Protein 2W9Y (pdb70)

Secondary structure (DSSP, 8-state):
--S-GGGS---GGG--HHHHHHHHH--TTTHHHHHHHHTT---TTHHHHHHHH-HHHHHHHHHHHHHHHHTTTT--HHHHHHHHHHHHHHHHHHHHHHHT----THHHHHHHHHHHTS-HHHHHHHHHH-TT---

GO terms:
  GO:0070538 oleic acid binding (F, IDA)
  GO:0005737 cytoplasm (C, IDA)

Radius of gyration: 15.1 Å; Cα contacts (8 Å, |Δi|>4): 124; chains: 1; bounding box: 35×27×38 Å

CATH classification: 1.20.120.1100

InterPro domains:
  IPR008632 Nematode fatty acid retinoid binding [PF05823] (11-136)
  IPR008632 Nematode fatty acid retinoid binding [PTHR31418] (4-134)

Foldseek 3Di:
DQQPPVVDPVLVQLDAPLLVVLSVVQDNVRLVLLQVQLVVDLVPPVLVSSCVVPVVNSVSVVVSVVLLVQLQPPADPVLNVLSVLSVVLNVSVSSCSSNVHDRDCVSVVVSVVVLVPDDPVSVVSNCVSRVPHDD

Organism: Caenorhabditis elegans (NCBI:txid6239)

Nearest PDB structures (foldseek):
  2w9y-assembly1_A  TM=1.007E+00  e=1.346E-18  Caenorhabditis elegans
  4xcp-assembly1_A  TM=8.569E-01  e=9.573E-05  Necator americanus
  4uet-assembly1_A  TM=8.292E-01  e=5.075E-04  Necator americanus

Structure (mmCIF, N/CA/C/O backbone):
data_2W9Y
#
_entry.id   2W9Y
#
_cell.length_a   33.850
_cell.length_b   41.600
_cell.length_c   101.740
_cell.angle_alpha   90.00
_cell.angle_beta   90.00
_cell.angle_gamma   90.00
#
_symmetry.space_group_name_H-M   'P 21 21 21'
#
loop_
_entity.id
_entity.type
_entity.pdbx_description
1 polymer 'FATTY ACID/RETINOL BINDING PROTEIN PROTEIN 7, ISOFORM A, CONFIRMED BY TRANSCRIPT EVIDENCE'
2 non-polymer 'SULFATE ION'
3 water water
#
loop_
_atom_site.group_PDB
_atom_site.id
_atom_site.type_symbol
_atom_site.label_atom_id
_atom_site.label_alt_id
_atom_site.label_comp_id
_atom_site.label_asym_id
_atom_site.label_entity_id
_atom_site.label_seq_id
_atom_site.pdbx_PDB_ins_code
_atom_site.Cartn_x
_atom_site.Cartn_y
_atom_site.Cartn_z
_atom_site.occupancy
_atom_site.B_iso_or_equiv
_atom_site.auth_seq_id
_atom_site.auth_comp_id
_atom_site.auth_asym_id
_atom_site.auth_atom_id
_atom_site.pdbx_PDB_model_num
ATOM 1 N N . GLY A 1 1 ? 14.712 10.321 15.503 1.00 25.19 -1 GLY A N 1
ATOM 2 C CA . GLY A 1 1 ? 15.047 9.795 14.137 1.00 23.26 -1 GLY A CA 1
ATOM 3 C C . GLY A 1 1 ? 15.342 10.973 13.204 1.00 22.78 -1 GLY A C 1
ATOM 4 O O . GLY A 1 1 ? 15.968 11.963 13.646 1.00 22.77 -1 GLY A O 1
ATOM 5 N N . ALA A 1 2 ? 14.922 10.886 11.936 1.00 20.74 0 ALA A N 1
ATOM 6 C CA . ALA A 1 2 ? 15.287 11.950 10.999 1.00 20.03 0 ALA A CA 1
ATOM 7 C C . ALA A 1 2 ? 14.813 13.354 11.450 1.00 19.37 0 ALA A C 1
ATOM 8 O O . ALA A 1 2 ? 15.539 14.372 11.267 1.00 17.41 0 ALA A O 1
ATOM 10 N N . MET A 1 3 ? 13.586 13.439 11.983 1.00 19.36 1 MET A N 1
ATOM 11 C CA . MET A 1 3 ? 13.038 14.757 12.295 1.00 19.62 1 MET A CA 1
ATOM 12 C C . MET A 1 3 ? 13.560 15.537 13.506 1.00 20.87 1 MET A C 1
ATOM 13 O O . MET A 1 3 ? 13.553 16.774 13.488 1.00 23.71 1 MET A O 1
ATOM 18 N N . SER A 1 4 ? 13.999 14.861 14.555 1.00 20.96 2 SER A N 1
ATOM 19 C CA . SER A 1 4 ? 14.470 15.537 15.777 1.00 18.83 2 SER A CA 1
ATOM 20 C C . SER A 1 4 ? 13.327 16.305 16.512 1.00 17.02 2 SER A C 1
ATOM 21 O O . SER A 1 4 ? 13.571 17.359 17.098 1.00 14.73 2 SER A O 1
ATOM 24 N N . VAL A 1 5 ? 12.117 15.771 16.528 1.00 15.76 3 VAL A N 1
ATOM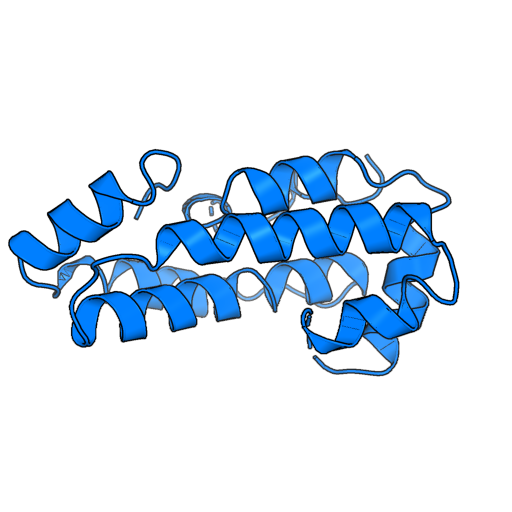 25 C CA . VAL A 1 5 ? 11.013 16.385 17.355 1.00 15.44 3 VAL A CA 1
ATOM 26 C C . VAL A 1 5 ? 11.363 16.594 18.825 1.00 14.57 3 VAL A C 1
ATOM 27 O O . VAL A 1 5 ? 10.936 17.556 19.459 1.00 14.65 3 VAL A O 1
ATOM 31 N N . ALA A 1 6 ? 12.151 15.695 19.383 1.00 13.94 4 ALA A N 1
ATOM 32 C CA . ALA A 1 6 ? 12.491 15.791 20.783 1.00 12.92 4 ALA A CA 1
ATOM 33 C C . ALA A 1 6 ? 13.342 17.006 21.110 1.00 12.56 4 ALA A C 1
ATOM 34 O O . ALA A 1 6 ? 13.404 17.433 22.279 1.00 12.92 4 ALA A O 1
ATOM 36 N N . SER A 1 7 ? 13.986 17.576 20.098 1.00 11.70 5 SER A N 1
ATOM 37 C CA . SER A 1 7 ? 14.852 18.736 20.303 1.00 12.14 5 SER A CA 1
ATOM 38 C C . SER A 1 7 ? 14.048 20.057 20.476 1.00 11.68 5 SER A C 1
ATOM 39 O O . SER A 1 7 ? 14.641 21.106 20.843 1.00 10.92 5 SER A O 1
ATOM 42 N N . LEU A 1 8 ? 12.739 20.004 20.205 1.00 10.05 6 LEU A N 1
ATOM 43 C CA . LEU A 1 8 ? 11.871 21.183 20.301 1.00 10.82 6 LEU A CA 1
ATOM 44 C C . LEU A 1 8 ? 11.736 21.618 21.771 1.00 11.49 6 LEU A C 1
ATOM 45 O O . LEU A 1 8 ? 11.844 20.802 22.667 1.00 10.58 6 LEU A O 1
ATOM 50 N N . PRO A 1 9 ? 11.512 22.923 22.029 1.00 11.66 7 PRO A N 1
ATOM 51 C CA . PRO A 1 9 ? 11.286 23.378 23.421 1.00 13.01 7 PRO A CA 1
ATOM 52 C C . PRO A 1 9 ? 10.010 22.725 23.994 1.00 12.46 7 PRO A C 1
ATOM 53 O O . PRO A 1 9 ? 9.068 22.446 23.253 1.00 11.24 7 PRO A O 1
ATOM 57 N N . GLU A 1 10 ? 9.978 22.517 25.303 1.00 12.26 8 GLU A N 1
ATOM 58 C CA . GLU A 1 10 ? 8.886 21.823 25.899 1.00 14.46 8 GLU A CA 1
ATOM 59 C C . GLU A 1 10 ? 7.596 22.566 25.670 1.00 13.05 8 GLU A C 1
ATOM 60 O O . GLU A 1 10 ? 6.557 21.927 25.362 1.00 13.21 8 GLU A O 1
ATOM 80 N N . VAL A 1 12 ? 6.572 24.297 23.318 1.00 10.16 10 VAL A N 1
ATOM 81 C CA . VAL A 1 12 ? 6.143 24.057 21.930 1.00 10.28 10 VAL A CA 1
ATOM 82 C C . VAL A 1 12 ? 5.531 22.676 21.775 1.00 9.46 10 VAL A C 1
ATOM 83 O O . VAL A 1 12 ? 4.430 22.559 21.228 1.00 9.70 10 VAL A O 1
ATOM 87 N N . LYS A 1 13 ? 6.229 21.664 22.281 1.00 9.61 11 LYS A N 1
ATOM 88 C CA . LYS A 1 13 ? 5.731 20.306 22.228 1.00 10.99 11 LYS A CA 1
ATOM 89 C C . LYS A 1 13 ? 4.351 20.137 22.841 1.00 11.55 11 LYS A C 1
ATOM 90 O O . LYS A 1 13 ? 3.541 19.371 22.297 1.00 10.49 11 LYS A O 1
ATOM 96 N N . ASN A 1 14 ? 4.098 20.811 23.979 1.00 12.38 12 ASN A N 1
ATOM 97 C CA . ASN A 1 14 ? 2.813 20.840 24.633 1.00 11.85 12 ASN A CA 1
ATOM 98 C C . ASN A 1 14 ? 1.605 21.031 23.730 1.00 10.52 12 ASN A C 1
ATOM 99 O O . ASN A 1 14 ? 0.558 20.382 23.974 1.00 10.37 12 ASN A O 1
ATOM 104 N N . PHE A 1 15 ? 1.723 21.888 22.694 1.00 10.07 13 PHE A N 1
ATOM 105 C CA . PHE A 1 15 ? 0.611 22.235 21.810 1.00 9.46 13 PHE A CA 1
ATOM 106 C C . PHE A 1 15 ? 0.431 21.307 20.572 1.00 8.64 13 PHE A C 1
ATOM 107 O O . PHE A 1 15 ? -0.525 21.466 19.828 1.00 9.32 13 PHE A O 1
ATOM 115 N N . PHE A 1 16 ? 1.364 20.388 20.327 1.00 8.60 14 PHE A N 1
ATOM 116 C CA . PHE A 1 16 ? 1.324 19.578 19.100 1.00 8.17 14 PHE A CA 1
ATOM 117 C C . PHE A 1 16 ? 0.149 18.559 19.151 1.00 8.33 14 PHE A C 1
ATOM 118 O O . PHE A 1 16 ? 0.074 17.801 20.097 1.00 9.34 14 PHE A O 1
ATOM 126 N N . PRO A 1 17 ? -0.753 18.580 18.161 1.00 7.53 15 PRO A N 1
ATOM 127 C CA . PRO A 1 17 ? -1.699 17.421 18.085 1.00 7.76 15 PRO A CA 1
ATOM 128 C C . PRO A 1 17 ? -0.965 16.113 17.851 1.00 8.27 15 PRO A C 1
ATOM 129 O O . PRO A 1 17 ? 0.128 16.099 17.284 1.00 9.16 15 PRO A O 1
ATOM 133 N N . THR A 1 18 ? -1.560 15.022 18.318 1.00 8.45 16 THR A N 1
ATOM 134 C CA . THR A 1 18 ? -1.007 13.663 18.184 1.00 9.35 16 THR A CA 1
ATOM 135 C C . THR A 1 18 ? -0.659 13.335 16.746 1.00 10.20 16 THR A C 1
ATOM 136 O O . THR A 1 18 ? 0.473 12.784 16.462 1.00 10.42 16 THR A O 1
ATOM 140 N N . GLU A 1 19 ? -1.561 13.731 15.840 1.00 9.52 17 GLU A N 1
ATOM 141 C CA . GLU A 1 19 ? -1.348 13.382 14.459 1.00 10.42 17 GLU A CA 1
ATOM 142 C C . GLU A 1 19 ? -0.081 14.054 13.862 1.00 10.36 17 GLU A C 1
ATOM 143 O O . GLU A 1 19 ? 0.634 13.402 13.093 1.00 8.43 17 GLU A O 1
ATOM 149 N N . GLN A 1 20 ? 0.221 15.302 14.232 1.00 9.00 18 GLN A N 1
ATOM 150 C CA . GLN A 1 20 ? 1.481 15.926 13.781 1.00 9.87 18 GLN A CA 1
ATOM 151 C C . GLN A 1 20 ? 2.679 15.157 14.313 1.00 11.30 18 GLN A C 1
ATOM 152 O O . GLN A 1 20 ? 3.623 14.963 13.570 1.00 11.25 18 GLN A O 1
ATOM 158 N N . LEU A 1 21 ? 2.649 14.760 15.597 1.00 10.18 19 LEU A N 1
ATOM 159 C CA . LEU A 1 21 ? 3.793 14.078 16.198 1.00 11.55 19 LEU A CA 1
ATOM 160 C C . LEU A 1 21 ? 3.968 12.705 15.594 1.00 12.57 19 LEU A C 1
ATOM 161 O O . LEU A 1 21 ? 5.120 12.298 15.334 1.00 13.28 19 LEU A O 1
ATOM 166 N N . GLU A 1 22 ? 2.866 11.996 15.347 1.00 11.54 20 GLU A N 1
ATOM 167 C CA . GLU A 1 22 ? 2.955 10.640 14.783 1.00 11.71 20 GLU A CA 1
ATOM 168 C C . GLU A 1 22 ? 3.459 10.754 13.387 1.00 12.03 20 GLU A C 1
ATOM 169 O O . GLU A 1 22 ? 4.294 9.912 12.969 1.00 11.39 20 GLU A O 1
ATOM 175 N N . PHE A 1 23 ? 3.017 11.796 12.669 1.00 11.08 21 PHE A N 1
ATOM 176 C CA . PHE A 1 23 ? 3.544 12.000 11.297 1.00 10.72 21 PHE A CA 1
ATOM 177 C C . PHE A 1 23 ? 5.056 12.242 11.362 1.00 11.49 21 PHE A C 1
ATOM 178 O O . PHE A 1 23 ? 5.833 11.659 10.587 1.00 12.94 21 PHE A O 1
ATOM 186 N N . SER A 1 24 ? 5.495 13.108 12.258 1.00 12.15 22 SER A N 1
ATOM 187 C CA . SER A 1 24 ? 6.960 13.469 12.343 1.00 14.63 22 SER A CA 1
ATOM 188 C C . SER A 1 24 ? 7.809 12.259 12.701 1.00 16.65 22 SER A C 1
ATOM 189 O O . SER A 1 24 ? 8.878 12.081 12.144 1.00 17.02 22 SER A O 1
ATOM 192 N N . SER A 1 25 ? 7.320 11.438 13.627 1.00 17.85 23 SER A N 1
ATOM 193 C CA . SER A 1 25 ? 7.990 10.185 13.993 1.00 20.12 23 SER A CA 1
ATOM 194 C C . SER A 1 25 ? 8.138 9.210 12.847 1.00 20.37 23 SER A C 1
ATOM 195 O O . SER A 1 25 ? 9.111 8.428 12.785 1.00 22.53 23 SER A O 1
ATOM 198 N N . SER A 1 26 ? 7.173 9.241 11.951 1.00 19.02 24 SER A N 1
ATOM 199 C CA . SER A 1 26 ? 7.097 8.291 10.878 1.00 17.81 24 SER A CA 1
ATOM 200 C C . SER A 1 26 ? 8.102 8.611 9.778 1.00 17.81 24 SER A C 1
ATOM 201 O O . S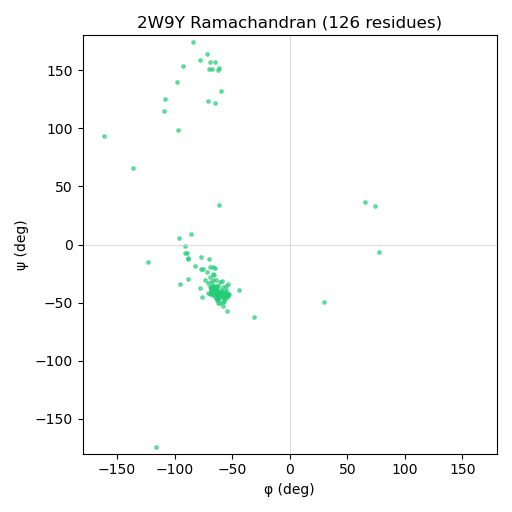ER A 1 26 ? 8.402 7.716 8.983 1.00 18.44 24 SER A O 1
ATOM 204 N N . ILE A 1 27 ? 8.593 9.861 9.686 1.00 16.55 25 ILE A N 1
ATOM 205 C CA . ILE A 1 27 ? 9.409 10.310 8.560 1.00 15.33 25 ILE A CA 1
ATOM 206 C C . ILE A 1 27 ? 10.712 9.521 8.557 1.00 15.16 25 ILE A C 1
ATOM 207 O O . ILE A 1 27 ? 11.457 9.562 9.536 1.00 14.89 25 ILE A O 1
ATOM 212 N N . THR A 1 28 ? 10.988 8.829 7.454 1.00 14.32 26 THR A N 1
ATOM 213 C CA . THR A 1 28 ? 12.227 8.054 7.293 1.00 15.39 26 THR A CA 1
ATOM 214 C C . THR A 1 28 ? 13.353 8.952 6.807 1.00 15.02 26 THR A C 1
ATOM 215 O O . THR A 1 28 ? 13.136 10.121 6.433 1.00 14.77 26 THR A O 1
ATOM 219 N N . ALA A 1 29 ? 14.569 8.403 6.736 1.00 14.56 27 ALA A N 1
ATOM 220 C CA . ALA A 1 29 ? 15.699 9.238 6.401 1.00 15.24 27 ALA A CA 1
ATOM 221 C C . ALA A 1 29 ? 15.571 9.677 4.956 1.00 14.46 27 ALA A C 1
ATOM 222 O O . ALA A 1 29 ? 16.032 10.797 4.602 1.00 15.19 27 ALA A O 1
ATOM 224 N N . ASP A 1 30 ? 14.976 8.828 4.113 1.00 12.38 28 ASP A N 1
ATOM 225 C CA . ASP A 1 30 ? 14.837 9.254 2.687 1.00 13.97 28 ASP A CA 1
ATOM 226 C C . ASP A 1 30 ? 13.624 10.181 2.441 1.00 13.31 28 ASP A C 1
ATOM 227 O O . ASP A 1 30 ? 13.603 10.924 1.436 1.00 12.68 28 ASP A O 1
ATOM 232 N N . GLU A 1 31 ? 12.670 10.176 3.380 1.00 12.38 29 GLU A N 1
ATOM 233 C CA . GLU A 1 31 ? 11.490 11.075 3.306 1.00 12.82 29 GLU A CA 1
ATOM 234 C C . GLU A 1 31 ? 11.739 12.527 3.711 1.00 13.62 29 GLU A C 1
ATOM 235 O O . GLU A 1 31 ? 11.185 13.464 3.109 1.00 11.27 29 GLU A O 1
ATOM 241 N N . LYS A 1 32 ? 12.583 12.719 4.728 1.00 14.03 30 LYS A N 1
ATOM 242 C CA . LYS A 1 32 ? 12.846 14.060 5.200 1.00 15.27 30 LYS A CA 1
ATOM 243 C C . LYS A 1 32 ? 13.324 15.005 4.076 1.00 14.22 30 LYS A C 1
ATOM 244 O O . LYS A 1 32 ? 12.857 16.127 3.979 1.00 14.60 30 LYS A O 1
ATOM 250 N N . PRO A 1 33 ? 14.257 14.547 3.214 1.00 14.02 31 PRO A N 1
ATOM 251 C CA . PRO A 1 33 ? 14.737 15.480 2.198 1.00 14.21 31 PRO A CA 1
ATOM 252 C C . PRO A 1 33 ? 13.635 15.856 1.196 1.00 13.57 31 PRO A C 1
ATOM 253 O O . PRO A 1 33 ? 13.733 16.902 0.568 1.00 12.83 31 PRO A O 1
ATOM 257 N N . VAL A 1 34 ? 12.634 14.989 1.023 1.00 13.42 32 VAL A N 1
ATOM 258 C CA . VAL A 1 34 ? 11.463 15.350 0.180 1.00 14.08 32 VAL A CA 1
ATOM 259 C C . VAL A 1 34 ? 10.750 16.538 0.827 1.00 13.20 32 VAL A C 1
ATOM 260 O O . VAL A 1 34 ? 10.463 17.533 0.172 1.00 12.68 32 VAL A O 1
ATOM 264 N N . LEU A 1 35 ? 10.512 16.487 2.134 1.00 12.85 33 LEU A N 1
ATOM 265 C CA . LEU A 1 35 ? 9.831 17.622 2.786 1.00 13.08 33 LEU A CA 1
ATOM 266 C C . LEU A 1 35 ? 10.693 18.872 2.732 1.00 13.32 33 LEU A C 1
ATOM 267 O O . LEU A 1 35 ? 10.207 19.961 2.499 1.00 14.10 33 LEU A O 1
ATOM 272 N N . HIS A 1 36 ? 11.985 18.706 2.975 1.00 13.45 34 HIS A N 1
ATOM 273 C CA . HIS A 1 36 ? 12.931 19.811 2.892 1.00 14.76 34 HIS A CA 1
ATOM 274 C C . HIS A 1 36 ? 12.838 20.481 1.540 1.00 16.08 34 HIS A C 1
ATOM 275 O O . HIS A 1 36 ? 12.648 21.689 1.469 1.00 16.25 34 HIS A O 1
ATOM 282 N N . GLU A 1 37 ? 13.026 19.730 0.457 1.00 15.81 35 GLU A N 1
ATOM 283 C CA . GLU A 1 37 ? 12.961 20.339 -0.887 1.00 17.95 35 GLU A CA 1
ATOM 284 C C . GLU A 1 37 ? 11.637 21.128 -1.114 1.00 17.19 35 GLU A C 1
ATOM 285 O O . GLU A 1 37 ? 11.612 22.256 -1.672 1.00 17.80 35 GLU A O 1
ATOM 291 N N . VAL A 1 38 ? 10.530 20.578 -0.682 1.00 17.32 36 VAL A N 1
ATOM 292 C CA . VAL A 1 38 ? 9.253 21.222 -0.985 1.00 18.58 36 VAL A CA 1
ATOM 293 C C . VAL A 1 38 ? 9.040 22.416 -0.118 1.00 19.61 36 VAL A C 1
ATOM 294 O O . VAL A 1 38 ? 8.644 23.471 -0.643 1.00 20.44 36 VAL A O 1
ATOM 298 N N . PHE A 1 39 ? 9.306 22.294 1.192 1.00 21.20 37 PHE A N 1
ATOM 299 C CA . PHE A 1 39 ? 9.014 23.383 2.154 1.00 23.74 37 PHE A CA 1
ATOM 300 C C . PHE A 1 39 ? 9.965 24.557 1.906 1.00 25.94 37 PHE A C 1
ATOM 301 O O . PHE A 1 39 ? 9.619 25.695 2.158 1.00 26.10 37 PHE A O 1
ATOM 309 N N . GLN A 1 40 ? 11.156 24.273 1.390 1.00 28.90 38 GLN A N 1
ATOM 310 C CA . GLN A 1 40 ? 12.163 25.326 1.125 1.00 32.26 38 GLN A CA 1
ATOM 311 C C . GLN A 1 40 ? 11.687 26.311 0.022 1.00 33.85 38 GLN A C 1
ATOM 312 O O . GLN A 1 40 ? 12.195 27.453 -0.094 1.00 32.91 38 GLN A O 1
ATOM 318 N N . LYS A 1 41 ? 10.724 25.862 -0.781 1.00 35.36 39 LYS A N 1
ATOM 319 C CA . LYS A 1 41 ? 10.106 26.737 -1.767 1.00 38.05 39 LYS A CA 1
ATOM 320 C C . LYS A 1 41 ? 9.190 27.778 -1.108 1.00 39.51 39 LYS A C 1
ATOM 321 O O . LYS A 1 41 ? 8.982 28.854 -1.665 1.00 39.52 39 LYS A O 1
ATOM 327 N N . HIS A 1 42 ? 8.692 27.476 0.094 1.00 41.25 40 HIS A N 1
ATOM 328 C CA . HIS A 1 42 ? 7.797 28.386 0.832 1.00 42.67 40 HIS A CA 1
ATOM 329 C C . HIS A 1 42 ? 8.340 28.907 2.137 1.00 43.29 40 HIS A C 1
ATOM 330 O O . HIS A 1 42 ? 9.502 28.695 2.489 1.00 43.23 40 HIS A O 1
ATOM 337 N N . SER A 1 43 ? 7.473 29.619 2.845 1.00 44.04 41 SER A N 1
ATOM 338 C CA . SER A 1 43 ? 7.734 30.003 4.216 1.00 44.84 41 SER A CA 1
ATOM 339 C C . SER A 1 43 ? 7.062 28.962 5.074 1.00 44.82 41 SER A C 1
ATOM 340 O O . SER A 1 43 ? 6.241 28.194 4.571 1.00 45.12 41 SER A O 1
ATOM 343 N N . CYS A 1 48 ? -0.301 23.403 5.352 1.00 46.15 46 CYS A N 1
ATOM 344 C CA . CYS A 1 48 ? -0.011 22.226 4.534 1.00 46.31 46 CYS A CA 1
ATOM 345 C C . CYS A 1 48 ? -1.043 22.031 3.449 1.00 45.29 46 CYS A C 1
ATOM 346 O O . CYS A 1 48 ? -0.818 21.281 2.499 1.00 45.79 46 CYS A O 1
ATOM 349 N N . GLY A 1 49 ? -2.167 22.711 3.585 1.00 44.27 47 GLY A N 1
ATOM 350 C CA . GLY A 1 49 ? -3.195 22.633 2.567 1.00 43.42 47 GLY A CA 1
ATOM 351 C C . GLY A 1 49 ? -2.532 22.404 1.223 1.00 42.69 47 GLY A C 1
ATOM 352 O O . GLY A 1 49 ? -2.712 21.376 0.593 1.00 42.57 47 GLY A O 1
ATOM 353 N N 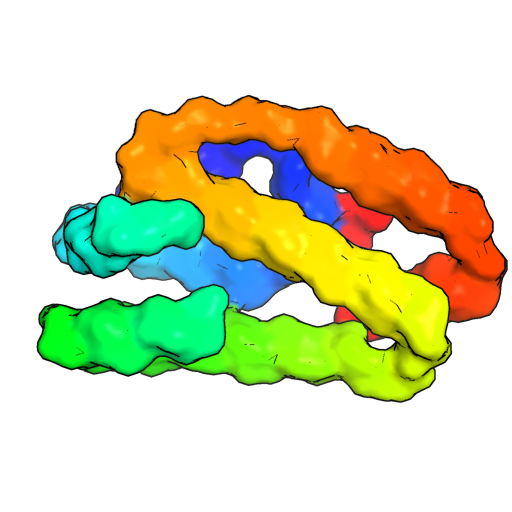. GLU A 1 50 ? -1.716 23.350 0.791 1.00 42.00 48 GLU A N 1
ATOM 354 C CA . GLU A 1 50 ? -1.146 23.282 -0.554 1.00 41.17 48 GLU A CA 1
ATOM 355 C C . GLU A 1 50 ? 0.180 22.495 -0.617 1.00 39.81 48 GLU A C 1
ATOM 356 O O . GLU A 1 50 ? 0.686 22.154 -1.698 1.00 39.97 48 GLU A O 1
ATOM 362 N N . MET A 1 51 ? 0.755 22.201 0.533 1.00 37.80 49 MET A N 1
ATOM 363 C CA . MET A 1 51 ? 1.993 21.456 0.515 1.00 35.99 49 MET A CA 1
ATOM 364 C C . MET A 1 51 ? 1.695 20.054 -0.013 1.00 33.15 49 MET A C 1
ATOM 365 O O . MET A 1 51 ? 2.539 19.425 -0.645 1.00 32.33 49 MET A O 1
ATOM 370 N N . ILE A 1 52 ? 0.476 19.576 0.241 1.00 29.92 50 ILE A N 1
ATOM 371 C CA . ILE A 1 52 ? 0.108 18.200 -0.067 1.00 27.00 50 ILE A CA 1
ATOM 372 C C . ILE A 1 52 ? 0.290 17.834 -1.544 1.00 25.61 50 ILE A C 1
ATOM 373 O O . ILE A 1 52 ? 0.855 16.805 -1.875 1.00 22.40 50 ILE A O 1
ATOM 378 N N . ASP A 1 53 ? -0.178 18.713 -2.426 1.00 24.40 51 ASP A N 1
ATOM 379 C CA . ASP A 1 53 ? -0.014 18.527 -3.849 1.00 25.21 51 ASP A CA 1
ATOM 380 C C . ASP A 1 53 ? 1.456 18.405 -4.234 1.00 24.09 51 ASP A C 1
ATOM 381 O O . ASP A 1 53 ? 1.858 17.445 -4.868 1.00 23.93 51 ASP A O 1
ATOM 386 N N . GLU A 1 54 ? 2.277 19.355 -3.829 1.00 23.52 52 GLU A N 1
ATOM 387 C CA . GLU A 1 54 ? 3.691 19.315 -4.166 1.00 23.08 52 GLU A CA 1
ATOM 388 C C . GLU A 1 54 ? 4.450 18.112 -3.571 1.00 21.38 52 GLU A C 1
ATOM 389 O O . GLU A 1 54 ? 5.273 17.457 -4.257 1.00 21.01 52 GLU A O 1
ATOM 395 N N . VAL A 1 55 ? 4.190 17.818 -2.303 1.00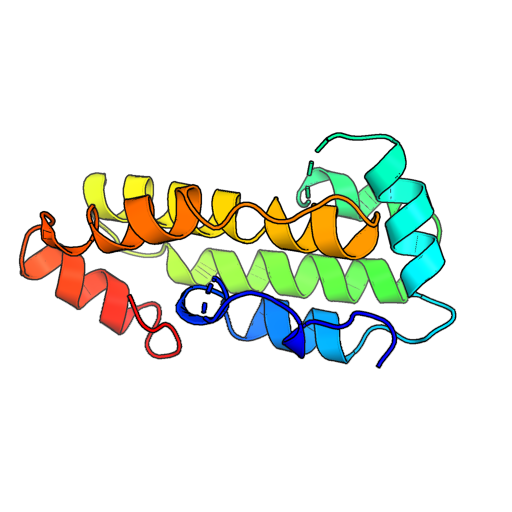 18.34 53 VAL A N 1
ATOM 396 C CA . VAL A 1 55 ? 4.811 16.662 -1.713 1.00 16.13 53 VAL A CA 1
ATOM 397 C C . VAL A 1 55 ? 4.418 15.379 -2.428 1.00 16.29 53 VAL A C 1
ATOM 398 O O . VAL A 1 55 ? 5.270 14.493 -2.651 1.00 15.46 53 VAL A O 1
ATOM 402 N N A SER A 1 56 ? 3.139 15.251 -2.794 0.50 15.92 54 SER A N 1
ATOM 403 N N B SER A 1 56 ? 3.138 15.266 -2.793 0.50 16.26 54 SER A N 1
ATOM 404 C CA A SER A 1 56 ? 2.640 13.949 -3.273 0.50 16.16 54 SER A CA 1
ATOM 405 C CA B SER A 1 56 ? 2.615 13.982 -3.270 0.50 16.85 54 SER A CA 1
ATOM 406 C C A SER A 1 56 ? 3.163 13.693 -4.688 0.50 16.71 54 SER A C 1
ATOM 407 C C B SER A 1 56 ? 3.161 13.710 -4.664 0.50 17.11 54 SER A C 1
ATOM 408 O O A SER A 1 56 ? 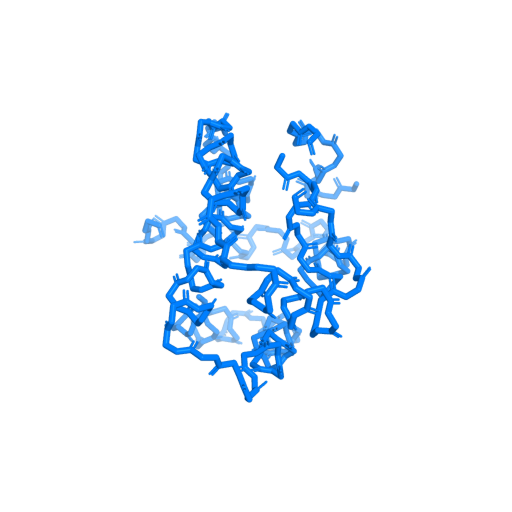3.375 12.556 -5.084 0.50 17.15 54 SER A O 1
ATOM 409 O O B SER A 1 56 ? 3.389 12.565 -5.031 0.50 17.46 54 SER A O 1
ATOM 414 N N . LYS A 1 57 ? 3.384 14.776 -5.418 1.00 17.05 55 LYS A N 1
ATOM 415 C CA A LYS A 1 57 ? 4.018 14.757 -6.743 0.50 18.74 55 LYS A CA 1
ATOM 416 C CA B LYS A 1 57 ? 3.981 14.668 -6.758 0.50 18.82 55 LYS A CA 1
ATOM 417 C C . LYS A 1 57 ? 5.369 14.036 -6.659 1.00 19.04 55 LYS A C 1
ATOM 418 O O . LYS A 1 57 ? 5.762 13.285 -7.550 1.00 19.18 55 LYS A O 1
ATOM 429 N N . LYS A 1 58 ? 6.076 14.292 -5.562 1.00 18.69 56 LYS A N 1
ATOM 430 C CA . LYS A 1 58 ? 7.397 13.729 -5.352 1.00 18.72 56 LYS A CA 1
ATOM 431 C C . LYS A 1 58 ? 7.415 12.368 -4.663 1.00 17.69 56 LYS A C 1
ATOM 432 O O . LYS A 1 58 ? 8.290 11.579 -4.941 1.00 19.06 56 LYS A O 1
ATOM 438 N N . HIS A 1 59 ? 6.424 12.097 -3.821 1.00 16.58 57 HIS A N 1
ATOM 439 C CA . HIS A 1 59 ? 6.351 10.933 -2.953 1.00 14.83 57 HIS A CA 1
ATOM 440 C C . HIS A 1 59 ? 4.872 10.743 -2.512 1.00 14.66 57 HIS A C 1
ATOM 441 O O . HIS A 1 59 ? 4.406 11.371 -1.528 1.00 13.89 57 HIS A O 1
ATOM 448 N N . PRO A 1 60 ? 4.124 9.916 -3.250 1.00 13.75 58 PRO A N 1
ATOM 449 C CA . PRO A 1 60 ? 2.686 9.774 -3.038 1.00 13.41 58 PRO A CA 1
ATOM 450 C C . PRO A 1 60 ? 2.384 9.412 -1.631 1.00 13.46 58 PRO A C 1
ATOM 451 O O . PRO A 1 60 ? 1.474 10.006 -1.035 1.00 13.20 58 PRO A O 1
ATOM 455 N N . GLU A 1 61 ? 3.120 8.443 -1.094 1.00 12.62 59 GLU A N 1
ATOM 456 C CA . GLU A 1 61 ? 2.798 7.916 0.229 1.00 14.65 59 GLU A CA 1
ATOM 457 C C . GLU A 1 61 ? 3.043 8.906 1.323 1.00 14.10 59 GLU A C 1
ATOM 458 O O . GLU A 1 61 ? 2.278 8.979 2.277 1.00 14.19 59 GLU A O 1
ATOM 464 N N . LEU A 1 62 ? 4.139 9.656 1.207 1.00 12.97 60 LEU A N 1
ATOM 465 C CA . LEU A 1 62 ? 4.360 10.747 2.107 1.00 14.04 60 LEU A CA 1
ATOM 466 C C . LEU A 1 62 ? 3.212 11.769 2.063 1.00 13.41 60 LEU A C 1
ATOM 467 O O . LEU A 1 62 ? 2.766 12.261 3.124 1.00 13.79 60 LEU A O 1
ATOM 472 N N . GLY A 1 63 ? 2.759 12.128 0.857 1.00 12.82 61 GLY A N 1
ATOM 473 C CA . GLY A 1 63 ? 1.669 13.111 0.715 1.00 12.56 61 GLY A CA 1
ATOM 474 C C . GLY A 1 63 ? 0.340 12.605 1.291 1.00 12.16 61 GLY A C 1
ATOM 475 O O . GLY A 1 63 ? -0.447 13.363 1.875 1.00 11.91 61 GLY A O 1
ATOM 476 N N . LYS A 1 64 ? 0.090 11.327 1.110 1.00 10.90 62 LYS A N 1
ATOM 477 C CA . LYS A 1 64 ? -1.083 10.679 1.736 1.00 11.82 62 LYS A CA 1
ATOM 478 C C . LYS A 1 64 ? -1.033 10.852 3.276 1.00 11.70 62 LYS A C 1
ATOM 479 O O . LYS A 1 64 ? -2.042 11.225 3.921 1.00 10.86 62 LYS A O 1
ATOM 485 N N . ARG A 1 65 ? 0.128 10.544 3.859 1.00 11.17 63 ARG A N 1
ATOM 486 C CA . ARG A 1 65 ? 0.296 10.711 5.322 1.00 11.08 63 ARG A CA 1
ATOM 487 C C . ARG A 1 65 ? 0.148 12.190 5.788 1.00 12.13 63 ARG A C 1
ATOM 488 O O . ARG A 1 65 ? -0.521 12.476 6.815 1.00 11.07 63 ARG A O 1
ATOM 496 N N . LEU A 1 66 ? 0.689 13.128 5.011 1.00 11.95 64 LEU A N 1
ATOM 497 C CA . LEU A 1 66 ? 0.488 14.545 5.325 1.00 12.59 64 LEU A CA 1
ATOM 498 C C . LEU A 1 66 ? -1.034 14.909 5.245 1.00 11.97 64 LEU A C 1
ATOM 499 O O . LEU A 1 66 ? -1.549 15.565 6.102 1.00 11.76 64 LEU A O 1
ATOM 504 N N . ALA A 1 67 ? -1.744 14.496 4.191 1.00 10.73 65 ALA A N 1
ATOM 505 C CA . ALA A 1 67 ? -3.193 14.733 4.074 1.00 10.32 65 ALA A CA 1
ATOM 506 C C . ALA A 1 67 ? -3.968 14.186 5.270 1.00 10.82 65 ALA A C 1
ATOM 507 O O . ALA A 1 67 ? -4.973 14.765 5.692 1.00 10.78 65 ALA A O 1
ATOM 509 N N . THR A 1 68 ? -3.508 13.057 5.795 1.00 10.65 66 THR A N 1
ATOM 510 C CA . THR A 1 68 ? -4.157 12.451 6.976 1.00 11.11 66 THR A CA 1
ATOM 511 C C . THR A 1 68 ? -4.001 13.328 8.221 1.00 11.47 66 THR A C 1
ATOM 512 O O . THR A 1 68 ? -4.929 13.449 9.051 1.00 12.46 66 THR A O 1
ATOM 516 N N . VAL A 1 69 ? -2.854 14.011 8.341 1.00 10.82 67 VAL A N 1
ATOM 517 C CA . VAL A 1 69 ? -2.661 14.918 9.447 1.00 10.16 67 VAL A CA 1
ATOM 518 C C . VAL A 1 69 ? -3.708 16.048 9.318 1.00 11.37 67 VAL A C 1
ATOM 519 O O . VAL A 1 69 ? -4.422 16.368 10.267 1.00 11.20 67 VAL A O 1
ATOM 523 N N . LEU A 1 70 ? -3.845 16.625 8.138 1.00 12.41 68 LEU A N 1
ATOM 524 C CA . LEU A 1 70 ? -4.753 17.761 7.973 1.00 13.72 68 LEU A CA 1
ATOM 525 C C . LEU A 1 70 ? -6.205 17.351 8.186 1.00 13.66 68 LEU A C 1
ATOM 526 O O . LEU A 1 70 ? -7.003 18.075 8.768 1.00 14.18 68 LEU A O 1
ATOM 531 N N . GLU A 1 71 ? -6.551 16.167 7.760 1.00 15.41 69 GLU A N 1
ATOM 532 C CA . GLU A 1 71 ? -7.885 15.586 7.987 1.00 16.77 69 GLU A CA 1
ATOM 533 C C . GLU A 1 71 ? -8.195 15.477 9.479 1.00 16.85 69 GLU A C 1
ATOM 534 O O . GLU A 1 71 ? -9.313 15.805 9.954 1.00 16.11 69 GLU A O 1
ATOM 540 N N . GLY A 1 72 ? -7.178 15.040 10.221 1.00 17.23 70 GLY A N 1
ATOM 541 C CA . GLY A 1 72 ? -7.229 14.883 11.653 1.00 16.90 70 GLY A CA 1
ATOM 542 C C . GLY A 1 72 ? -7.445 16.181 12.394 1.00 16.28 70 GLY A C 1
ATOM 543 O O . GLY A 1 72 ? -8.240 16.245 13.367 1.00 18.47 70 GLY A O 1
ATOM 544 N N . ASN A 1 73 ? -6.753 17.219 11.951 1.00 14.91 71 ASN A N 1
ATOM 545 C CA . ASN A 1 73 ? -6.791 18.509 12.583 1.00 15.18 71 ASN A CA 1
ATOM 546 C C . ASN A 1 73 ? -8.243 19.068 12.464 1.00 15.57 71 ASN A C 1
ATOM 547 O O . ASN A 1 73 ? -8.715 19.798 13.320 1.00 14.51 71 ASN A O 1
ATOM 552 N N . LYS A 1 74 ? -8.950 18.694 11.393 1.00 16.00 72 LYS A N 1
ATOM 553 C CA . LYS A 1 74 ? -10.261 19.333 11.122 1.00 16.63 72 LYS A CA 1
ATOM 554 C C . LYS A 1 74 ? -11.225 19.060 12.202 1.00 15.64 72 LYS A C 1
ATOM 555 O O . LYS A 1 74 ? -11.956 19.980 12.623 1.00 16.57 72 LYS A O 1
ATOM 561 N N . LYS A 1 75 ? -11.225 17.820 12.676 1.00 15.42 73 LYS A N 1
ATOM 562 C CA . LYS A 1 75 ? -12.214 17.355 13.645 1.00 15.95 73 LYS A CA 1
ATOM 563 C C . LYS A 1 75 ? -12.107 18.252 14.875 1.00 13.65 73 LYS A C 1
ATOM 564 O O . LYS A 1 75 ? -13.091 18.483 15.578 1.00 13.62 73 LYS A O 1
ATOM 570 N N . ARG A 1 76 ? -10.902 18.745 15.140 1.00 11.78 74 ARG A N 1
ATOM 571 C CA . ARG A 1 76 ? -10.635 19.427 16.410 1.00 10.11 74 ARG A CA 1
ATOM 572 C C . ARG A 1 76 ? -11.381 20.757 16.431 1.00 9.60 74 ARG A C 1
ATOM 573 O O . ARG A 1 76 ? -11.513 21.375 17.452 1.00 11.00 74 ARG A O 1
ATOM 581 N N . LEU A 1 77 ? -11.778 21.250 15.273 1.00 9.09 75 LEU A N 1
ATOM 582 C CA . LEU A 1 77 ? -12.476 22.564 15.264 1.00 9.78 75 LEU A CA 1
ATOM 583 C C . LEU A 1 77 ? -14.003 22.449 15.444 1.00 9.59 75 LEU A C 1
ATOM 584 O O . LEU A 1 77 ? -14.722 23.465 15.685 1.00 9.91 75 LEU A O 1
ATOM 589 N N . ASP A 1 78 ? -14.521 21.253 15.334 1.00 10.03 76 ASP A N 1
ATOM 590 C CA . ASP A 1 78 ? -16.010 21.090 15.336 1.00 10.76 76 ASP A CA 1
ATOM 591 C C . ASP A 1 78 ? -16.736 21.592 16.578 1.00 11.70 76 ASP A C 1
ATOM 592 O O . ASP A 1 78 ? -16.342 21.272 17.715 1.00 10.72 76 ASP A O 1
ATOM 597 N N . GLY A 1 79 ? -17.823 22.365 16.373 1.00 10.28 77 GLY A N 1
ATOM 598 C CA . GLY A 1 79 ? -18.638 22.783 17.506 1.00 11.12 77 GLY A CA 1
ATOM 599 C C . GLY A 1 79 ? -18.150 23.906 18.388 1.00 10.28 77 GLY A C 1
ATOM 600 O O . GLY A 1 79 ? -18.919 24.390 19.269 1.00 11.43 77 GLY A O 1
ATOM 601 N N . LEU A 1 80 ? -16.905 24.353 18.133 1.00 9.91 78 LEU A N 1
ATOM 602 C CA . LEU A 1 80 ? -16.303 25.441 18.880 1.00 11.19 78 LEU A CA 1
ATOM 603 C C . LEU A 1 80 ? -16.936 26.800 18.582 1.00 11.15 78 LEU A C 1
ATOM 604 O O . LEU A 1 80 ? -17.401 27.006 17.467 1.00 12.38 78 LEU A O 1
ATOM 609 N N . SER A 1 81 ? -16.906 27.700 19.581 1.00 10.39 79 SER A N 1
ATOM 610 C CA . SER A 1 81 ? -17.373 29.084 19.473 1.00 10.57 79 SER A CA 1
ATOM 611 C C . SER A 1 81 ? -16.376 29.870 18.613 1.00 10.14 79 SER A C 1
ATOM 612 O O . SER A 1 81 ? -15.252 29.425 18.431 1.00 10.33 79 SER A O 1
ATOM 615 N N . PRO A 1 82 ? -16.770 31.055 18.116 1.00 10.55 80 PRO A N 1
ATOM 616 C CA . PRO A 1 82 ? -15.916 31.874 17.255 1.00 11.13 80 PRO A CA 1
ATOM 617 C C . PRO A 1 82 ? -14.609 32.170 17.903 1.00 9.41 80 PRO A C 1
ATOM 618 O O . PRO A 1 82 ? -13.575 32.085 17.214 1.00 9.89 80 PRO A O 1
ATOM 622 N N . ALA A 1 83 ? -14.606 32.429 19.210 1.00 9.41 81 ALA A N 1
ATOM 623 C CA . ALA A 1 83 ? -13.362 32.777 19.931 1.00 9.14 81 ALA A CA 1
ATOM 624 C C . ALA A 1 83 ? -12.443 31.578 20.062 1.00 9.25 81 ALA A C 1
ATOM 625 O O . ALA A 1 83 ? -11.203 31.690 19.912 1.00 8.74 81 ALA A O 1
ATOM 627 N N . ALA A 1 84 ? -13.036 30.430 20.365 1.00 8.66 82 ALA A N 1
ATOM 628 C CA . ALA A 1 84 ? -12.232 29.226 20.531 1.00 9.27 82 ALA A CA 1
ATOM 629 C C . ALA A 1 84 ? -11.653 28.768 19.219 1.00 9.07 82 ALA A C 1
ATOM 630 O O . ALA A 1 84 ? -10.506 28.240 19.207 1.00 9.48 82 ALA A O 1
ATOM 632 N N . VAL A 1 85 ? -12.416 28.915 18.128 1.00 9.61 83 VAL A N 1
ATOM 633 C CA . VAL A 1 85 ? -11.941 28.587 16.778 1.00 10.14 83 VAL A CA 1
ATOM 634 C C . VAL A 1 85 ? -10.799 29.527 16.377 1.00 9.99 83 VAL A C 1
ATOM 635 O O . VAL A 1 85 ? -9.777 29.066 15.824 1.00 8.21 83 VAL A O 1
ATOM 639 N N . GLU A 1 86 ? -10.963 30.831 16.629 1.00 9.44 84 GLU A N 1
ATOM 640 C CA . GLU A 1 86 ? -9.831 31.800 16.389 1.00 10.81 84 GLU A CA 1
ATOM 641 C C . GLU A 1 86 ? -8.539 31.359 17.111 1.00 11.18 84 GLU A C 1
ATOM 642 O O . GLU A 1 86 ? -7.394 31.431 16.564 1.00 11.54 84 GLU A O 1
ATOM 648 N N . TYR A 1 87 ? -8.706 30.942 18.359 1.00 8.67 85 TYR A N 1
ATOM 649 C CA . TYR A 1 87 ? -7.591 30.433 19.146 1.00 9.52 85 TYR A CA 1
ATOM 650 C C . TYR A 1 87 ? -6.984 29.181 18.542 1.00 8.45 85 TYR A C 1
ATOM 651 O O . TYR A 1 87 ? -5.747 29.072 18.380 1.00 10.01 85 TYR A O 1
ATOM 660 N N . ALA A 1 88 ? -7.831 28.202 18.228 1.00 7.22 86 ALA A N 1
ATOM 661 C CA . ALA A 1 88 ? -7.317 26.952 17.654 1.00 8.90 86 ALA A CA 1
ATOM 662 C C . ALA A 1 88 ? -6.543 27.110 16.317 1.00 9.33 86 ALA A C 1
ATOM 663 O O . ALA A 1 88 ? -5.557 26.428 16.108 1.00 9.08 86 ALA A O 1
ATOM 665 N N . LYS A 1 89 ? -7.013 27.994 15.433 1.00 10.18 87 LYS A N 1
ATOM 666 C CA . LYS A 1 89 ? -6.285 28.311 14.183 1.00 11.10 87 LYS A CA 1
ATOM 667 C C . LYS A 1 89 ? -4.924 28.952 14.460 1.00 10.12 87 LYS A C 1
ATOM 668 O O . LYS A 1 89 ? -3.981 28.679 13.753 1.00 10.69 87 LYS A O 1
ATOM 674 N N . LYS A 1 90 ? -4.836 29.774 15.492 1.00 9.33 88 LYS A N 1
ATOM 675 C CA . LYS A 1 90 ? -3.503 30.299 15.916 1.00 9.52 88 LYS A CA 1
ATOM 676 C C . LYS A 1 90 ? -2.607 29.182 16.455 1.00 9.60 88 LYS A C 1
ATOM 677 O O . LYS A 1 90 ? -1.383 29.202 16.191 1.00 9.22 88 LYS A O 1
ATOM 683 N N . LEU A 1 91 ? -3.205 28.231 17.192 1.00 7.23 89 LEU A N 1
ATOM 684 C CA . LEU A 1 91 ? -2.440 27.116 17.711 1.00 8.19 89 LEU A CA 1
ATOM 685 C C . LEU A 1 91 ? -1.886 26.278 16.521 1.00 10.05 89 LEU A C 1
ATOM 686 O O . LEU A 1 91 ? -0.679 26.017 16.446 1.00 10.13 89 LEU A O 1
ATOM 691 N N . ILE A 1 92 ? -2.745 25.956 15.521 1.00 9.73 90 ILE A N 1
ATOM 692 C CA . ILE A 1 92 ? -2.304 25.124 14.451 1.00 11.76 90 ILE A CA 1
ATOM 693 C C . ILE A 1 92 ? -1.270 25.889 13.607 1.00 13.03 90 ILE A C 1
ATOM 694 O O . ILE A 1 92 ? -0.314 25.277 13.122 1.00 12.01 90 ILE A O 1
ATOM 699 N N . HIS A 1 93 ? -1.454 27.204 13.422 1.00 10.93 91 HIS A N 1
ATOM 700 C CA . HIS A 1 93 ? -0.435 28.006 12.724 1.00 12.19 91 HIS A CA 1
ATOM 701 C C . HIS A 1 93 ? 0.906 27.897 13.415 1.00 11.90 91 HIS A C 1
ATOM 702 O O . HIS A 1 93 ? 1.930 27.696 12.731 1.00 13.08 91 HIS A O 1
ATOM 709 N N . MET A 1 94 ? 0.930 27.951 14.745 1.00 9.20 92 MET A N 1
ATOM 710 C CA . MET A 1 94 ? 2.195 27.796 15.471 1.00 10.31 92 MET A CA 1
ATOM 711 C C . MET A 1 94 ? 2.827 26.426 15.179 1.00 10.05 92 MET A C 1
ATOM 712 O O . MET A 1 94 ? 4.018 26.331 14.809 1.00 9.98 92 MET A O 1
ATOM 717 N N . VAL A 1 95 ? 2.026 25.363 15.324 1.00 9.35 93 VAL A N 1
ATOM 718 C CA . VAL A 1 95 ? 2.526 24.007 15.087 1.00 9.71 93 VAL A CA 1
ATOM 719 C C . VAL A 1 95 ? 3.047 23.778 13.675 1.00 11.06 93 VAL A C 1
ATOM 720 O O . VAL A 1 95 ? 4.143 23.138 13.473 1.00 9.79 93 VAL A O 1
ATOM 724 N N A THR A 1 96 ? 2.332 24.330 12.701 0.50 10.56 94 THR A N 1
ATOM 725 N N B THR A 1 96 ? 2.348 24.315 12.679 0.50 11.01 94 THR A N 1
ATOM 726 C CA A THR A 1 96 ? 2.697 24.164 11.285 0.50 10.83 94 THR A CA 1
ATOM 727 C CA B THR A 1 96 ? 2.773 24.069 11.285 0.50 11.76 94 THR A CA 1
ATOM 728 C C A THR A 1 96 ? 4.033 24.822 11.035 0.50 11.58 94 THR A C 1
ATOM 729 C C B THR A 1 96 ? 4.019 24.866 10.912 0.50 11.98 94 THR A C 1
ATOM 730 O O A THR A 1 96 ? 4.959 24.179 10.530 0.50 11.96 94 THR A O 1
ATOM 731 O O B THR A 1 96 ? 4.886 24.355 10.205 0.50 12.31 94 THR A O 1
ATOM 738 N N . THR A 1 97 ? 4.136 26.095 11.423 1.00 11.96 95 THR A N 1
ATOM 739 C CA . THR A 1 97 ? 5.391 26.901 11.272 1.00 13.06 95 THR A CA 1
ATOM 740 C C . THR A 1 97 ? 6.577 26.163 11.912 1.00 13.03 95 THR A C 1
ATOM 741 O O . THR A 1 97 ? 7.663 26.030 11.322 1.00 12.25 95 THR A O 1
ATOM 745 N N . TH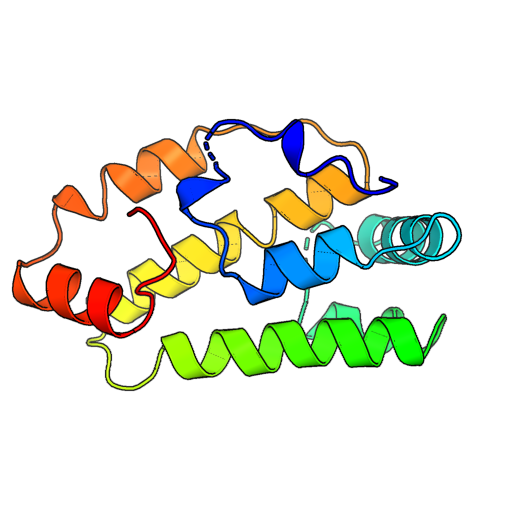R A 1 98 ? 6.380 25.659 13.125 1.00 10.88 96 THR A N 1
ATOM 746 C CA . THR A 1 98 ? 7.424 24.911 13.774 1.00 12.91 96 THR A CA 1
ATOM 747 C C . THR A 1 98 ? 7.903 23.708 13.023 1.00 13.27 96 THR A C 1
ATOM 748 O O . THR A 1 98 ? 9.126 23.481 12.898 1.00 13.83 96 THR A O 1
ATOM 752 N N . LEU A 1 99 ? 6.961 22.886 12.583 1.00 13.24 97 LEU A N 1
ATOM 753 C CA . LEU A 1 99 ? 7.303 21.660 11.907 1.00 14.99 97 LEU A CA 1
ATOM 754 C C . LEU A 1 99 ? 8.006 21.963 10.602 1.00 14.82 97 LEU A C 1
ATOM 755 O O . LEU A 1 99 ? 8.985 21.285 10.242 1.00 12.65 97 LEU A O 1
ATOM 760 N N . CYS A 1 100 ? 7.571 23.024 9.933 1.00 15.11 98 CYS A N 1
ATOM 761 C CA . CYS A 1 100 ? 8.267 23.496 8.710 1.00 17.36 98 CYS A CA 1
ATOM 762 C C . CYS A 1 100 ? 9.724 23.914 9.053 1.00 16.39 98 CYS A C 1
ATOM 763 O O . CYS A 1 100 ? 10.661 23.513 8.415 1.00 15.67 98 CYS A O 1
ATOM 766 N N . SER A 1 101 ? 9.913 24.653 10.131 1.00 15.55 99 SER A N 1
ATOM 767 C CA . SER A 1 101 ? 11.260 25.155 10.480 1.00 13.69 99 SER A CA 1
ATOM 768 C C . SER A 1 101 ? 12.152 23.981 10.856 1.00 13.54 99 SER A C 1
ATOM 769 O O . SER A 1 101 ? 13.345 23.961 10.480 1.00 14.35 99 SER A O 1
ATOM 772 N N . LEU A 1 102 ? 11.592 23.026 11.603 1.00 13.77 100 LEU A N 1
ATOM 773 C CA . LEU A 1 102 ? 12.315 21.874 12.049 1.00 15.24 100 LEU A CA 1
ATOM 774 C C . LEU A 1 102 ? 12.785 21.117 10.810 1.00 16.68 100 LEU A C 1
ATOM 775 O O . LEU A 1 102 ? 13.955 20.678 10.722 1.00 17.30 100 LEU A O 1
ATOM 780 N N . THR A 1 103 ? 11.912 21.011 9.821 1.00 16.63 101 THR A N 1
ATOM 781 C CA . THR A 1 103 ? 12.235 20.246 8.613 1.00 17.52 101 THR A CA 1
ATOM 782 C C . THR A 1 103 ? 13.361 20.928 7.805 1.00 18.08 101 THR A C 1
ATOM 783 O O . THR A 1 103 ? 14.270 20.257 7.316 1.00 19.61 101 THR A O 1
ATOM 787 N N . VAL A 1 104 ? 13.302 22.248 7.669 1.00 17.39 102 VAL A N 1
ATOM 788 C CA . VAL A 1 104 ? 14.232 22.953 6.828 1.00 19.08 102 VAL A CA 1
ATOM 789 C C . VAL A 1 104 ? 15.493 23.431 7.538 1.00 20.19 102 VAL A C 1
ATOM 790 O O . VAL A 1 104 ? 16.339 24.054 6.910 1.00 21.88 102 VAL A O 1
ATOM 794 N N . GLY A 1 105 ? 15.600 23.180 8.835 1.00 20.09 103 GLY A N 1
ATOM 795 C CA . GLY A 1 105 ? 16.728 23.654 9.634 1.00 21.02 103 GLY A CA 1
ATOM 796 C C . GLY A 1 105 ? 16.790 25.119 9.987 1.00 20.95 103 GLY A C 1
ATOM 797 O O . GLY A 1 105 ? 17.891 25.664 10.106 1.00 22.86 103 GLY A O 1
ATOM 798 N N . LYS A 1 106 ? 15.650 25.772 10.185 1.00 19.50 104 LYS A N 1
ATOM 799 C CA . LYS A 1 106 ? 15.586 27.139 10.731 1.00 19.37 104 LYS A CA 1
ATOM 800 C C . LYS A 1 106 ? 15.413 27.076 12.254 1.00 16.84 104 LYS A C 1
ATOM 801 O O . LYS A 1 106 ? 14.855 26.098 12.758 1.00 17.22 104 LYS A O 1
ATOM 807 N N . PRO A 1 107 ? 15.860 28.116 12.991 1.00 15.54 105 PRO A N 1
ATOM 808 C CA . PRO A 1 107 ? 15.723 28.083 14.425 1.00 13.88 105 PRO A CA 1
ATOM 809 C C . PRO A 1 107 ? 14.258 28.210 14.892 1.00 14.10 105 PRO A C 1
ATOM 810 O O . PRO A 1 107 ? 13.425 28.787 14.196 1.00 12.05 105 PRO A O 1
ATOM 814 N N . ILE A 1 108 ? 13.994 27.732 16.100 1.00 12.95 106 ILE A N 1
ATOM 815 C CA . ILE A 1 108 ? 12.693 27.728 16.653 1.00 14.03 106 ILE A CA 1
ATOM 816 C C . ILE A 1 108 ? 12.610 28.762 17.748 1.00 14.28 106 ILE A C 1
ATOM 817 O O . ILE A 1 108 ? 13.373 28.710 18.728 1.00 13.87 106 ILE A O 1
ATOM 822 N N . ASP A 1 109 ? 11.633 29.660 17.620 1.00 14.32 107 ASP A N 1
ATOM 823 C CA . ASP A 1 109 ? 11.441 30.709 18.631 1.00 17.14 107 ASP A CA 1
ATOM 824 C C . ASP A 1 109 ? 10.152 30.389 19.388 1.00 16.57 107 ASP A C 1
ATOM 825 O O . ASP A 1 109 ? 9.074 30.388 18.803 1.00 17.96 107 ASP A O 1
ATOM 830 N N . ASP A 1 110 ? 10.259 30.085 20.677 1.00 15.11 108 ASP A N 1
ATOM 831 C CA . ASP A 1 110 ? 9.084 29.566 21.393 1.00 14.94 108 ASP A CA 1
ATOM 832 C C . ASP A 1 110 ? 8.203 30.699 21.928 1.00 12.82 108 ASP A C 1
ATOM 833 O O . ASP A 1 110 ? 7.334 30.446 22.722 1.00 12.38 108 ASP A O 1
ATOM 838 N N . ALA A 1 111 ? 8.492 31.940 21.528 1.00 12.93 109 ALA A N 1
ATOM 839 C CA . ALA A 1 111 ? 7.663 33.102 21.993 1.00 11.24 109 ALA A CA 1
ATOM 840 C C . ALA A 1 111 ? 6.221 32.890 21.562 1.00 12.19 109 ALA A C 1
ATOM 841 O O . ALA A 1 111 ? 5.318 33.106 22.340 1.00 8.82 109 ALA A O 1
ATOM 843 N N . ASP A 1 112 ? 5.994 32.393 20.339 1.00 12.28 110 ASP A N 1
ATOM 844 C CA . ASP A 1 112 ? 4.594 32.230 19.900 1.00 12.75 110 ASP A CA 1
ATOM 845 C C . ASP A 1 112 ? 3.837 31.216 20.803 1.00 11.40 110 ASP A C 1
ATOM 846 O O . ASP A 1 112 ? 2.648 31.370 21.088 1.00 11.00 110 ASP A O 1
ATOM 851 N N . ALA A 1 113 ? 4.546 30.182 21.247 1.00 10.56 111 ALA A N 1
ATOM 852 C CA . ALA A 1 113 ? 3.983 29.195 22.165 1.00 9.84 111 ALA A CA 1
ATOM 853 C C . ALA A 1 113 ? 3.686 29.775 23.563 1.00 9.98 111 ALA A C 1
ATOM 854 O O . ALA A 1 113 ? 2.616 29.504 24.147 1.00 10.55 111 ALA A O 1
ATOM 856 N N . LYS A 1 114 ? 4.562 30.617 24.078 1.00 7.82 112 LYS A N 1
ATOM 857 C CA . LYS A 1 114 ? 4.322 31.292 25.382 1.00 9.07 112 LYS A CA 1
ATOM 858 C C . LYS A 1 114 ? 3.091 32.191 25.213 1.00 7.65 112 LYS A C 1
ATOM 859 O O . LYS A 1 114 ? 2.301 32.310 26.156 1.00 8.31 112 LYS A O 1
ATOM 865 N N . ARG A 1 115 ? 2.949 32.844 24.056 1.00 7.12 113 ARG A N 1
ATOM 866 C CA . ARG A 1 115 ? 1.717 33.718 23.798 1.00 7.13 113 ARG A CA 1
ATOM 867 C C . ARG A 1 115 ? 0.459 32.867 23.796 1.00 8.31 113 ARG A C 1
ATOM 868 O O . ARG A 1 115 ? -0.528 33.242 24.386 1.00 9.48 113 ARG A O 1
ATOM 876 N N . LEU A 1 116 ? 0.492 31.718 23.131 1.00 7.13 114 LEU A N 1
ATOM 877 C CA . LEU A 1 116 ? -0.641 30.798 23.173 1.00 9.20 114 LEU A CA 1
ATOM 878 C C . LEU A 1 116 ? -1.076 30.356 24.541 1.00 8.79 114 LEU A C 1
ATOM 879 O O . LEU A 1 116 ? -2.280 30.191 24.816 1.00 7.55 114 LEU A O 1
ATOM 884 N N . HIS A 1 117 ? -0.104 30.049 25.381 1.00 8.13 115 HIS A N 1
ATOM 885 C CA . HIS A 1 117 ? -0.440 29.682 26.770 1.00 8.51 115 HIS A CA 1
ATOM 886 C C . HIS A 1 117 ? -1.095 30.861 27.502 1.00 9.50 115 HIS A C 1
ATOM 887 O O . HIS A 1 117 ? -2.050 30.671 28.251 1.00 9.47 115 HIS A O 1
ATOM 894 N N . GLN A 1 118 ? -0.520 32.052 27.356 1.00 8.39 116 GLN A N 1
ATOM 895 C CA . GLN A 1 118 ? -1.099 33.241 28.025 1.00 7.74 116 GLN A CA 1
ATOM 896 C C . GLN A 1 118 ? -2.553 33.458 27.540 1.00 8.81 116 GLN A C 1
ATOM 897 O O . GLN A 1 118 ? -3.491 33.707 28.340 1.00 9.78 116 GLN A O 1
ATOM 903 N N . GLU A 1 119 ? -2.772 33.297 26.236 1.00 8.64 117 GLU A N 1
ATOM 904 C CA A GLU A 1 119 ? -4.070 33.569 25.649 0.50 9.99 117 GLU A CA 1
ATOM 905 C CA B GLU A 1 119 ? -4.085 33.603 25.685 0.50 9.83 117 GLU A CA 1
ATOM 906 C C . GLU A 1 119 ? -5.099 32.578 26.121 1.00 10.28 117 GLU A C 1
ATOM 907 O O . GLU A 1 119 ? -6.300 32.914 26.285 1.00 11.41 117 GLU A O 1
ATOM 918 N N . PHE A 1 120 ? -4.657 31.339 26.321 1.00 10.09 118 PHE A N 1
ATOM 919 C CA . PHE A 1 120 ? -5.603 30.268 26.700 1.00 8.87 118 PHE A CA 1
ATOM 920 C C . PHE A 1 120 ? -6.171 30.633 28.056 1.00 10.39 118 PHE A C 1
ATOM 921 O O . PHE A 1 120 ? -7.373 30.436 28.371 1.00 8.73 118 PHE A O 1
ATOM 929 N N . GLN A 1 121 ? -5.287 31.182 28.863 1.00 11.47 119 GLN A N 1
ATOM 930 C CA . GLN A 1 121 ? -5.628 31.518 30.228 1.00 13.16 119 GLN A CA 1
ATOM 931 C C . GLN A 1 121 ? -6.672 32.602 30.304 1.00 13.20 119 GLN A C 1
ATOM 932 O O . GLN A 1 121 ? -7.389 32.657 31.271 1.00 16.45 119 GLN A O 1
ATOM 938 N N . SER A 1 122 ? -6.786 33.464 29.311 1.00 12.47 120 SER A N 1
ATOM 939 C CA . SER A 1 122 ? -7.803 34.533 29.383 1.00 13.09 120 SER A CA 1
ATOM 940 C C . SER A 1 122 ? -9.133 34.209 28.650 1.00 13.04 120 SER A C 1
ATOM 941 O O . SER A 1 122 ? -10.036 35.068 28.526 1.00 12.52 120 SER A O 1
ATOM 944 N N . LEU A 1 123 ? -9.249 32.976 28.156 1.00 11.82 121 LEU A N 1
ATOM 945 C CA . LEU A 1 123 ?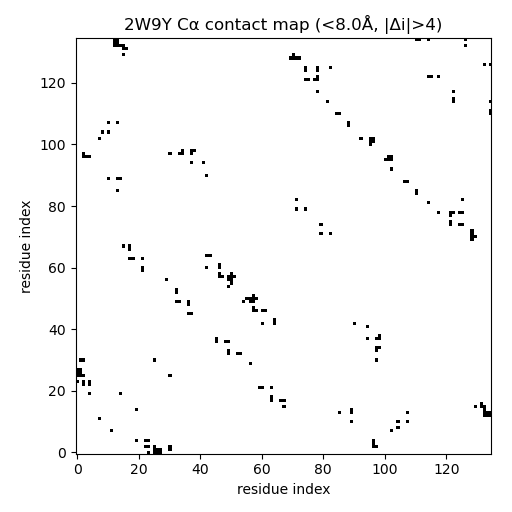 -10.507 32.531 27.535 1.00 12.51 121 LEU A CA 1
ATOM 946 C C . LEU A 1 123 ? -11.518 32.193 28.618 1.00 13.17 121 LEU A C 1
ATOM 947 O O . LEU A 1 123 ? -11.132 31.874 29.766 1.00 13.89 121 LEU A O 1
ATOM 952 N N . SER A 1 124 ? -12.803 32.193 28.262 1.00 13.54 122 SER A N 1
ATOM 953 C CA . SER A 1 124 ? -13.833 31.854 29.224 1.00 13.97 122 SER A CA 1
ATOM 954 C C . SER A 1 124 ? -13.703 30.421 29.666 1.00 14.04 122 SER A C 1
ATOM 955 O O . SER A 1 124 ? -13.051 29.589 28.989 1.00 14.53 122 SER A O 1
ATOM 958 N N . SER A 1 125 ? -14.230 30.119 30.831 1.00 12.77 123 SER A N 1
ATOM 959 C CA . SER A 1 125 ? -14.140 28.757 31.298 1.00 13.77 123 SER A CA 1
ATOM 960 C C . SER A 1 125 ? -14.775 27.832 30.304 1.00 13.59 123 SER A C 1
ATOM 961 O O . SER A 1 125 ? -14.347 26.665 30.195 1.00 14.09 123 SER A O 1
ATOM 964 N N . GLU A 1 126 ? -15.855 28.276 29.682 1.00 13.35 124 GLU A N 1
ATOM 965 C CA . GLU A 1 126 ? -16.578 27.416 28.751 1.00 13.76 124 GLU A CA 1
ATOM 966 C C . GLU A 1 126 ? -15.737 27.122 27.486 1.00 13.19 124 GLU A C 1
ATOM 967 O O . GLU A 1 126 ? -15.735 25.992 26.982 1.00 11.69 124 GLU A O 1
ATOM 973 N N . ASP A 1 127 ? -15.005 28.130 27.003 1.00 12.15 125 ASP A N 1
ATOM 974 C CA . ASP A 1 127 ? -14.144 27.929 25.836 1.00 11.28 125 ASP A CA 1
ATOM 975 C C . ASP A 1 127 ? -12.914 27.055 26.167 1.00 10.33 125 ASP A C 1
ATOM 976 O O . ASP A 1 127 ? -12.462 26.280 25.324 1.00 9.44 125 ASP A O 1
ATOM 981 N N . GLN A 1 128 ? -12.404 27.165 27.385 1.00 9.71 126 GLN A N 1
ATOM 982 C CA . GLN A 1 128 ? -11.210 26.370 27.785 1.00 9.77 126 GLN A CA 1
ATOM 983 C C . GLN A 1 128 ? -11.704 24.935 27.857 1.00 10.36 126 GLN A C 1
ATOM 984 O O . GLN A 1 128 ? -11.017 24.051 27.420 1.00 10.31 126 GLN A O 1
ATOM 990 N N . ALA A 1 129 ? -12.896 24.711 28.423 1.00 10.33 127 ALA A N 1
ATOM 991 C CA . ALA A 1 129 ? -13.386 23.330 28.594 1.00 9.60 127 ALA A CA 1
ATOM 992 C C . ALA A 1 129 ? -13.670 22.715 27.195 1.00 9.53 127 ALA A C 1
ATOM 993 O O . ALA A 1 129 ? -13.399 21.542 26.931 1.00 10.25 127 ALA A O 1
ATOM 995 N N . ALA A 1 130 ? -14.197 23.514 26.290 1.00 9.40 128 ALA A N 1
ATOM 996 C CA . ALA A 1 130 ? -14.515 23.007 24.943 1.00 8.83 128 ALA A CA 1
ATOM 997 C C . ALA A 1 130 ? -13.240 22.615 24.147 1.00 8.40 128 ALA A C 1
ATOM 998 O O . ALA A 1 130 ? -13.239 21.610 23.358 1.00 6.57 128 ALA A O 1
ATOM 1000 N N . LEU A 1 131 ? -12.222 23.488 24.231 1.00 7.54 129 LEU A N 1
ATOM 1001 C CA . LEU A 1 131 ? -10.933 23.202 23.641 1.00 7.25 129 LEU A CA 1
ATOM 1002 C C . LEU A 1 131 ? -10.332 21.922 24.205 1.00 8.39 129 LEU A C 1
ATOM 1003 O O . LEU A 1 131 ? -9.759 21.107 23.439 1.00 8.53 129 LEU A O 1
ATOM 1008 N N . ARG A 1 132 ? -10.402 21.767 25.527 1.00 7.52 130 ARG A N 1
ATOM 1009 C CA . ARG A 1 132 ? -9.826 20.533 26.161 1.00 8.97 130 ARG A CA 1
ATOM 1010 C C . ARG A 1 132 ? -10.616 19.289 25.718 1.00 8.59 130 ARG A C 1
ATOM 1011 O O . ARG A 1 132 ? -10.049 18.240 25.455 1.00 8.94 130 ARG A O 1
ATOM 1019 N N . LYS A 1 133 ? -11.921 19.452 25.564 1.00 8.59 131 LYS A N 1
ATOM 1020 C CA . LYS A 1 133 ? -12.761 18.301 25.186 1.00 9.00 131 LYS A CA 1
ATOM 1021 C C . LYS A 1 133 ? -12.398 17.899 23.743 1.00 7.71 131 LYS A C 1
ATOM 1022 O O . LYS A 1 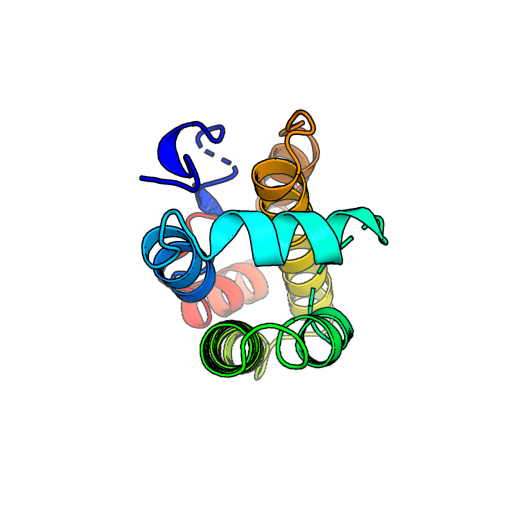133 ? -12.356 16.722 23.411 1.00 7.84 131 LYS A O 1
ATOM 1028 N N . ASN A 1 134 ? -12.210 18.879 22.860 1.00 5.90 132 ASN A N 1
ATOM 1029 C CA . ASN A 1 134 ? -11.844 18.576 21.486 1.00 7.26 132 ASN A CA 1
ATOM 1030 C C . ASN A 1 134 ? -10.355 18.138 21.285 1.00 7.57 132 ASN A C 1
ATOM 1031 O O . ASN A 1 134 ? -9.992 17.589 20.222 1.00 9.64 132 ASN A O 1
ATOM 1036 N N . ASN A 1 135 ? -9.486 18.486 22.229 1.00 7.20 133 ASN A N 1
ATOM 1037 C CA . ASN A 1 135 ? -8.018 18.221 22.130 1.00 6.98 133 ASN A CA 1
ATOM 1038 C C . ASN A 1 135 ? -7.514 17.676 23.492 1.00 8.09 133 ASN A C 1
ATOM 1039 O O . ASN A 1 135 ? -6.772 18.339 24.161 1.00 10.02 133 ASN A O 1
ATOM 1044 N N . PRO A 1 136 ? -7.945 16.482 23.913 1.00 8.67 134 PRO A N 1
ATOM 1045 C CA . PRO A 1 136 ? -7.618 15.961 25.258 1.00 8.60 134 PRO A CA 1
ATOM 1046 C C . PRO A 1 136 ? -6.129 15.601 25.317 1.00 9.71 134 PRO A C 1
ATOM 1047 O O . PRO A 1 136 ? -5.580 15.462 26.413 1.00 9.25 134 PRO A O 1
ATOM 1051 N N . ASP A 1 137 ? -5.478 15.567 24.145 1.00 7.97 135 ASP A N 1
ATOM 1052 C CA . ASP A 1 137 ? -4.032 15.202 24.069 1.00 8.34 135 ASP A CA 1
ATOM 1053 C C . ASP A 1 137 ? -3.093 16.413 24.168 1.00 7.02 135 ASP A C 1
ATOM 1054 O O . ASP A 1 137 ? -1.861 16.254 24.271 1.00 9.38 135 ASP A O 1
ATOM 1059 N N . ILE A 1 138 ? -3.651 17.617 24.147 1.00 7.62 136 ILE A N 1
ATOM 1060 C CA . ILE A 1 138 ? -2.844 18.834 24.216 1.00 7.42 136 ILE A CA 1
ATOM 1061 C C . ILE A 1 138 ? -2.769 19.417 25.639 1.00 9.40 136 ILE A C 1
ATOM 1062 O O . ILE A 1 138 ? -3.738 19.396 26.358 1.00 9.78 136 ILE A O 1
ATOM 1067 N N . LYS A 1 139 ? -1.585 19.903 26.030 1.00 9.60 137 LYS A N 1
ATOM 1068 C CA . LYS A 1 139 ? -1.408 20.594 27.293 1.00 11.91 137 LYS A CA 1
ATOM 1069 C C . LYS A 1 139 ? -1.472 22.128 27.018 1.00 12.47 137 LYS A C 1
ATOM 1070 O O . LYS A 1 139 ? -0.467 22.756 26.628 1.00 10.92 137 LYS A O 1
ATOM 1076 N N . PHE A 1 140 ? -2.626 22.736 27.251 1.00 12.39 138 PHE A N 1
ATOM 1077 C CA . PHE A 1 140 ? -2.804 24.110 26.847 1.00 14.88 138 PHE A CA 1
ATOM 1078 C C . PHE A 1 140 ? -2.080 25.056 27.797 1.00 18.13 138 PHE A C 1
ATOM 1079 O O . PHE A 1 140 ? -1.897 24.747 29.002 1.00 21.11 138 PHE A O 1
#

Sequence (135 aa):
GAMSVASLPEVKNFFPTEQLEFSSSITADEKPVLHEVFQKHSCGEMIDEVSSKKKHPELGKRLATVLEGNKKRLDGLSPAAVEYAKKLIHMVTTTTLCSLTVGKPIDDADAKRLHQEEFQSLSSEDQAALRKNNPDIKF

Solvent-accessible surface area: 7776 Å² total

B-factor: mean 18.44, std 10.65, range [5.0, 63.74]